Protein AF-A0A6A4ASX9-F1 (afdb_monomer)

pLDDT: mean 72.38, std 12.42, range [39.69, 91.0]

Nearest PDB structures (foldseek):
  1fjl-assembly2_C-2  TM=5.199E-01  e=7.101E+00  Drosophila melanogaster

Organism: NCBI:txid129364

Solvent-accessible surface area (backbone 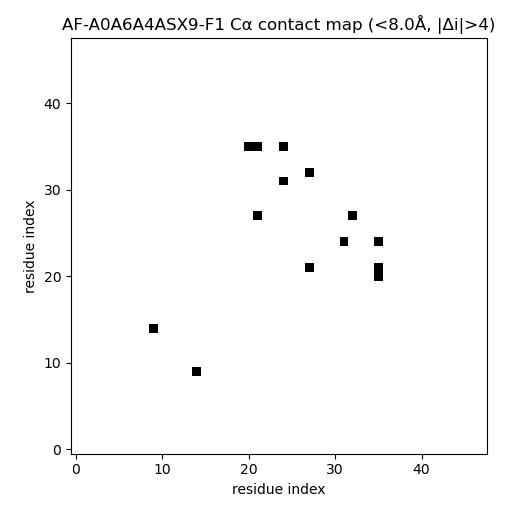atoms only — not comparable to full-atom values): 3215 Å² total; per-residue (Å²): 134,84,78,74,95,69,78,81,85,72,47,72,68,54,50,53,54,50,50,56,54,54,65,71,44,62,82,72,48,91,67,42,61,58,52,49,53,50,54,58,57,70,73,49,78,92,74,132

Structure (mmCIF, N/CA/C/O backbone):
data_AF-A0A6A4ASX9-F1
#
_entry.id   AF-A0A6A4ASX9-F1
#
loop_
_atom_site.group_PDB
_atom_site.id
_atom_site.type_symbol
_atom_site.label_atom_id
_atom_site.label_alt_id
_atom_site.label_comp_id
_atom_site.label_asym_id
_atom_site.label_entity_id
_atom_site.label_seq_id
_atom_site.pdbx_PDB_ins_code
_atom_site.Cartn_x
_atom_site.Cartn_y
_atom_site.Cartn_z
_atom_site.occupancy
_atom_site.B_iso_or_equiv
_atom_site.auth_seq_id
_atom_site.auth_comp_id
_atom_site.auth_asym_id
_atom_site.auth_atom_id
_atom_site.pdbx_PDB_model_num
ATOM 1 N N . MET A 1 1 ? 27.553 0.185 5.534 1.00 39.69 1 MET A N 1
ATOM 2 C CA . MET A 1 1 ? 27.192 0.815 4.245 1.00 39.69 1 MET A CA 1
ATOM 3 C C . MET A 1 1 ? 25.678 0.818 4.130 1.00 39.69 1 MET A C 1
ATOM 5 O O . MET A 1 1 ? 25.089 -0.225 3.871 1.00 39.69 1 MET A O 1
ATOM 9 N N . GLY A 1 2 ? 25.051 1.952 4.456 1.00 47.50 2 GLY A N 1
ATOM 10 C CA . GLY A 1 2 ? 23.606 2.133 4.333 1.00 47.50 2 GLY A CA 1
ATOM 11 C C . GLY A 1 2 ? 23.237 2.188 2.858 1.00 47.50 2 GLY A C 1
ATOM 12 O O . GLY A 1 2 ? 23.843 2.937 2.101 1.00 47.50 2 GLY A O 1
ATOM 13 N N . LYS A 1 3 ? 22.312 1.332 2.435 1.00 48.72 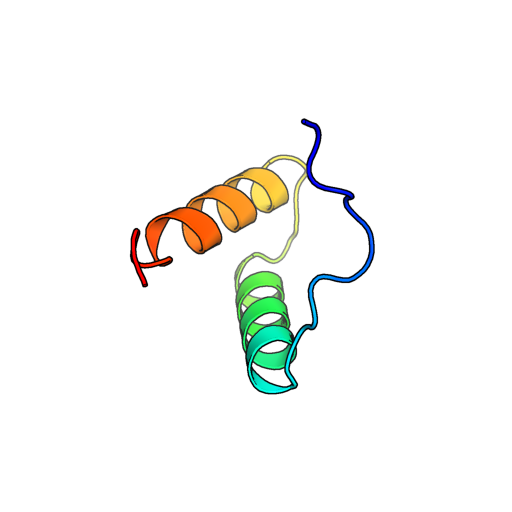3 LYS A N 1
ATOM 14 C CA . LYS A 1 3 ? 21.806 1.322 1.066 1.00 48.72 3 LYS A CA 1
ATOM 15 C C . LYS A 1 3 ? 20.929 2.559 0.916 1.00 48.72 3 LYS A C 1
ATOM 17 O O . LYS A 1 3 ? 19.942 2.688 1.632 1.00 48.72 3 LYS A O 1
ATOM 22 N N . ASN A 1 4 ? 21.332 3.474 0.047 1.00 50.19 4 ASN A N 1
ATOM 23 C CA . ASN A 1 4 ? 20.636 4.728 -0.202 1.00 50.19 4 ASN A CA 1
ATOM 24 C C . ASN A 1 4 ? 19.188 4.422 -0.629 1.00 50.19 4 ASN A C 1
ATOM 26 O O . ASN A 1 4 ? 18.968 3.875 -1.707 1.00 50.19 4 ASN A O 1
ATOM 30 N N . SER A 1 5 ? 18.213 4.757 0.223 1.00 56.72 5 SER A N 1
ATOM 31 C CA . SER A 1 5 ? 16.765 4.639 -0.026 1.00 56.72 5 SER A CA 1
ATOM 32 C C . SER A 1 5 ? 16.264 5.673 -1.043 1.00 56.72 5 SER A C 1
ATOM 34 O O . SER A 1 5 ? 15.288 6.376 -0.803 1.00 56.72 5 SER A O 1
ATOM 36 N N . GLY A 1 6 ? 16.953 5.810 -2.172 1.00 61.56 6 GLY A N 1
ATOM 37 C CA . GLY A 1 6 ? 16.594 6.728 -3.243 1.00 61.56 6 GLY A CA 1
ATOM 38 C C . GLY A 1 6 ? 16.731 6.008 -4.571 1.00 61.56 6 GLY A C 1
ATOM 39 O O . GLY A 1 6 ? 17.843 5.698 -4.980 1.00 61.56 6 GLY A O 1
ATOM 40 N N . SER A 1 7 ? 15.596 5.756 -5.222 1.00 58.59 7 SER A N 1
ATOM 41 C CA . SER A 1 7 ? 15.456 5.061 -6.508 1.00 58.59 7 SER A CA 1
ATOM 42 C C . SER A 1 7 ? 15.571 3.535 -6.448 1.00 58.59 7 SER A C 1
ATOM 44 O O . SER A 1 7 ? 16.484 2.922 -7.000 1.00 58.59 7 SER A O 1
ATOM 46 N N . THR A 1 8 ? 14.576 2.882 -5.842 1.00 61.44 8 THR A N 1
ATOM 47 C CA . THR A 1 8 ? 14.222 1.533 -6.311 1.00 61.44 8 THR A CA 1
ATOM 48 C C . THR A 1 8 ? 13.589 1.738 -7.687 1.00 61.44 8 THR A C 1
ATOM 50 O O . THR A 1 8 ? 12.545 2.376 -7.769 1.00 61.44 8 THR A O 1
ATOM 53 N N . ASN A 1 9 ? 14.264 1.328 -8.766 1.00 70.94 9 ASN A N 1
ATOM 54 C CA . ASN A 1 9 ? 13.727 1.423 -10.127 1.00 70.94 9 ASN A CA 1
ATOM 55 C C . ASN A 1 9 ? 12.499 0.508 -10.233 1.00 70.94 9 ASN A C 1
ATOM 57 O O . ASN A 1 9 ? 12.633 -0.655 -10.606 1.00 70.94 9 ASN A O 1
ATOM 61 N N . TYR A 1 10 ? 11.331 1.004 -9.830 1.00 76.81 10 TYR A N 1
ATOM 62 C CA . TYR A 1 10 ? 10.079 0.274 -9.947 1.00 76.81 10 TYR A CA 1
ATOM 63 C C . TYR A 1 10 ? 9.706 0.194 -11.420 1.00 76.81 10 TYR A C 1
ATOM 65 O O . TYR A 1 10 ? 9.554 1.211 -12.098 1.00 76.81 10 TYR A O 1
ATOM 73 N N . THR A 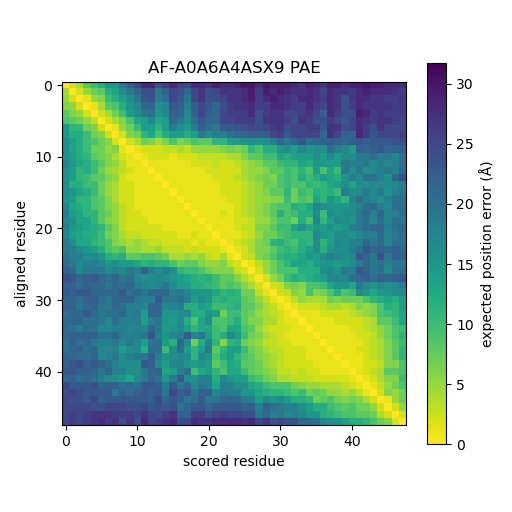1 11 ? 9.591 -1.028 -11.918 1.00 86.38 11 THR A N 1
ATOM 74 C CA . THR A 1 11 ? 9.023 -1.281 -13.237 1.00 86.38 11 THR A CA 1
ATOM 75 C C . THR A 1 11 ? 7.505 -1.102 -13.185 1.00 86.38 11 THR A C 1
ATOM 77 O O . THR A 1 11 ? 6.907 -1.112 -12.109 1.00 86.38 11 THR A O 1
ATOM 80 N N . MET A 1 12 ? 6.851 -0.979 -14.345 1.00 85.69 12 MET A N 1
ATOM 81 C CA . MET A 1 12 ? 5.383 -0.894 -14.403 1.00 85.69 12 MET A CA 1
ATOM 82 C C . MET A 1 12 ? 4.716 -2.117 -13.752 1.00 85.69 12 MET A C 1
ATOM 84 O O . MET A 1 12 ? 3.738 -1.985 -13.029 1.00 85.69 12 MET A O 1
ATOM 88 N N . PHE A 1 13 ? 5.329 -3.292 -13.914 1.00 85.75 13 PHE A N 1
ATOM 89 C CA . PHE A 1 13 ? 4.896 -4.523 -13.261 1.00 85.75 13 PHE A CA 1
ATOM 90 C C . PHE A 1 13 ? 4.974 -4.441 -11.728 1.00 85.75 13 PHE A C 1
ATOM 92 O O . PHE A 1 13 ? 4.075 -4.917 -11.034 1.00 85.75 13 PHE A O 1
ATOM 99 N N . ASP A 1 14 ? 6.028 -3.825 -11.183 1.00 83.56 14 ASP A N 1
ATOM 100 C CA . ASP A 1 14 ? 6.157 -3.645 -9.733 1.00 83.56 14 ASP A CA 1
ATOM 101 C C . ASP A 1 14 ? 5.081 -2.699 -9.190 1.00 83.56 14 ASP A C 1
ATOM 103 O O . ASP A 1 14 ? 4.536 -2.939 -8.112 1.00 83.56 14 ASP A O 1
ATOM 107 N N . ILE A 1 15 ? 4.754 -1.649 -9.949 1.00 86.44 15 ILE A N 1
ATOM 108 C CA . ILE A 1 15 ? 3.703 -0.687 -9.603 1.00 86.44 15 ILE A CA 1
ATOM 109 C C . ILE A 1 15 ? 2.333 -1.375 -9.603 1.00 86.44 15 ILE A C 1
ATOM 111 O O . ILE A 1 15 ? 1.620 -1.289 -8.603 1.00 86.44 15 ILE A O 1
ATOM 115 N N . ASP A 1 16 ? 1.996 -2.115 -10.661 1.00 91.00 16 ASP A N 1
ATOM 116 C CA . ASP A 1 16 ? 0.719 -2.835 -10.770 1.00 91.00 16 ASP A CA 1
ATOM 117 C C . ASP A 1 16 ? 0.547 -3.851 -9.634 1.00 91.00 16 ASP A C 1
ATOM 119 O O . ASP A 1 16 ? -0.515 -3.955 -9.015 1.00 91.00 16 ASP A O 1
ATOM 123 N N . ARG A 1 17 ? 1.622 -4.569 -9.293 1.00 86.62 17 ARG A N 1
ATOM 124 C CA . ARG A 1 17 ? 1.611 -5.531 -8.189 1.00 86.62 17 ARG A CA 1
ATOM 125 C C . ARG A 1 17 ? 1.416 -4.856 -6.832 1.00 86.62 17 ARG A C 1
ATOM 127 O O . ARG A 1 17 ? 0.702 -5.398 -5.990 1.00 86.62 17 ARG A O 1
ATOM 134 N N . LEU A 1 18 ? 2.044 -3.703 -6.598 1.00 84.94 18 LEU A N 1
ATOM 135 C CA . LEU A 1 18 ? 1.868 -2.947 -5.356 1.00 84.94 18 LEU A CA 1
ATOM 136 C 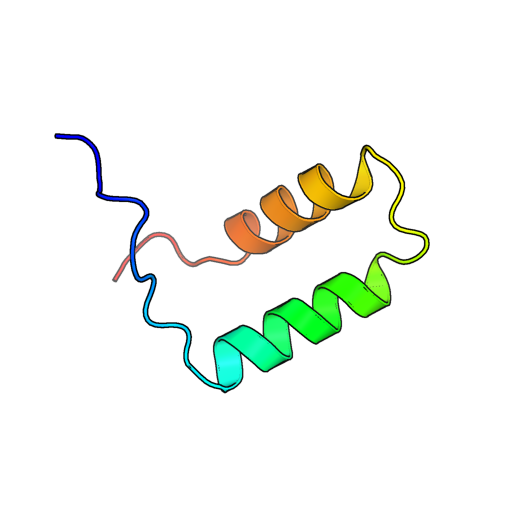C . LEU A 1 18 ? 0.437 -2.417 -5.226 1.00 84.94 18 LEU A C 1
ATOM 138 O O . LEU A 1 18 ? -0.154 -2.558 -4.158 1.00 84.94 18 LEU A O 1
ATOM 142 N N . LEU A 1 19 ? -0.134 -1.874 -6.303 1.00 86.81 19 LEU A N 1
ATOM 143 C CA . LEU A 1 19 ? -1.515 -1.385 -6.314 1.00 86.81 19 LEU A CA 1
ATOM 144 C C . LEU A 1 19 ? -2.514 -2.506 -6.024 1.00 86.81 19 LEU A C 1
ATOM 146 O O . LEU A 1 19 ? -3.360 -2.350 -5.146 1.00 86.81 19 LEU A O 1
ATOM 150 N N . HIS A 1 20 ? -2.352 -3.669 -6.658 1.00 88.06 20 HIS A N 1
ATOM 151 C CA . HIS A 1 20 ? -3.221 -4.820 -6.413 1.00 88.06 20 HIS A CA 1
ATOM 152 C C . HIS A 1 20 ? -3.207 -5.276 -4.944 1.00 88.06 20 HIS A C 1
ATOM 154 O O . HIS A 1 20 ? -4.246 -5.606 -4.374 1.00 88.06 20 HIS A O 1
ATOM 160 N N . LEU A 1 21 ? -2.034 -5.266 -4.302 1.00 83.75 21 LEU A N 1
ATOM 161 C CA . LEU A 1 21 ? -1.903 -5.622 -2.885 1.00 83.75 21 LEU A CA 1
ATOM 162 C C . LEU A 1 21 ? -2.537 -4.576 -1.959 1.00 83.75 21 LEU A C 1
ATOM 164 O O . LEU A 1 21 ? -3.131 -4.937 -0.946 1.00 83.75 21 LEU A O 1
ATOM 168 N N . VAL A 1 22 ? -2.423 -3.291 -2.304 1.00 82.38 22 VAL A N 1
ATOM 169 C CA . VAL A 1 22 ? -3.041 -2.188 -1.554 1.00 82.38 22 VAL A CA 1
ATOM 170 C C . VAL A 1 22 ? -4.568 -2.267 -1.633 1.00 82.38 22 VAL A C 1
ATOM 172 O O . VAL A 1 22 ? -5.234 -2.108 -0.614 1.00 82.38 22 VAL A O 1
ATOM 175 N N . GLU A 1 23 ? -5.123 -2.566 -2.808 1.00 82.94 23 GLU A N 1
ATOM 176 C CA . GLU A 1 23 ? -6.569 -2.723 -3.016 1.00 82.94 23 GLU A CA 1
ATOM 177 C C . GLU A 1 23 ? -7.159 -3.895 -2.219 1.00 82.94 23 GLU A C 1
ATOM 179 O O . GLU A 1 23 ? -8.258 -3.784 -1.677 1.00 82.94 23 GLU A O 1
ATOM 184 N N . GLN A 1 24 ? -6.417 -4.999 -2.091 1.00 77.94 24 GLN A N 1
ATOM 185 C CA . GLN A 1 24 ? -6.827 -6.161 -1.292 1.00 77.94 24 GLN A CA 1
ATOM 186 C C . GLN A 1 24 ? -6.765 -5.927 0.222 1.00 77.94 24 GLN A C 1
ATOM 188 O O . GLN A 1 24 ? -7.402 -6.656 0.980 1.00 77.94 24 GLN A O 1
ATOM 193 N N . ALA A 1 25 ? -6.005 -4.928 0.668 1.00 68.06 25 ALA A N 1
ATOM 194 C CA . ALA A 1 25 ? -5.777 -4.629 2.078 1.00 68.06 25 ALA A CA 1
ATOM 195 C C . ALA A 1 25 ? -6.691 -3.508 2.615 1.00 68.06 25 ALA A C 1
ATOM 197 O O . ALA A 1 25 ? -6.460 -2.980 3.702 1.00 68.06 25 ALA A O 1
ATOM 198 N N . LEU A 1 26 ? -7.733 -3.116 1.870 1.00 71.00 26 LEU A N 1
ATOM 199 C CA . LEU A 1 26 ? -8.683 -2.101 2.323 1.00 71.00 26 LEU A CA 1
ATOM 200 C C . LEU A 1 26 ? -9.754 -2.679 3.274 1.00 71.00 26 LEU A C 1
ATOM 202 O O . LEU A 1 26 ? -10.293 -3.755 3.010 1.00 71.00 26 LEU A O 1
ATOM 206 N N . PRO A 1 27 ? -10.141 -1.938 4.3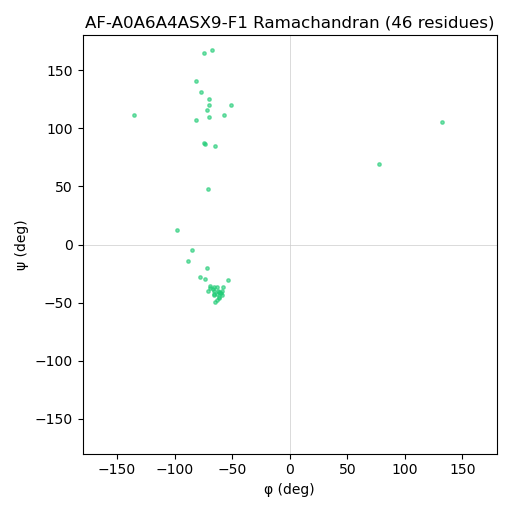35 1.00 65.81 27 PRO A N 1
ATOM 207 C CA . PRO A 1 27 ? -9.641 -0.614 4.707 1.00 65.81 27 PRO A CA 1
ATOM 208 C C . PRO A 1 27 ? -8.261 -0.693 5.378 1.00 65.81 27 PRO A C 1
ATOM 210 O O . PRO A 1 27 ? -8.063 -1.451 6.323 1.00 65.81 27 PRO A O 1
ATOM 213 N N . LEU A 1 28 ? -7.323 0.139 4.916 1.00 63.66 28 LEU A N 1
ATOM 214 C CA . LEU A 1 28 ? -5.946 0.170 5.414 1.00 63.66 28 LEU A CA 1
ATOM 215 C C . LEU A 1 28 ? -5.919 0.813 6.806 1.00 63.66 28 LEU A C 1
ATOM 217 O O . LEU A 1 28 ? -5.746 2.024 6.961 1.00 63.66 28 LEU A O 1
ATOM 221 N N . GLY A 1 29 ? -6.137 -0.012 7.828 1.00 66.62 29 GLY A N 1
ATOM 222 C CA . GL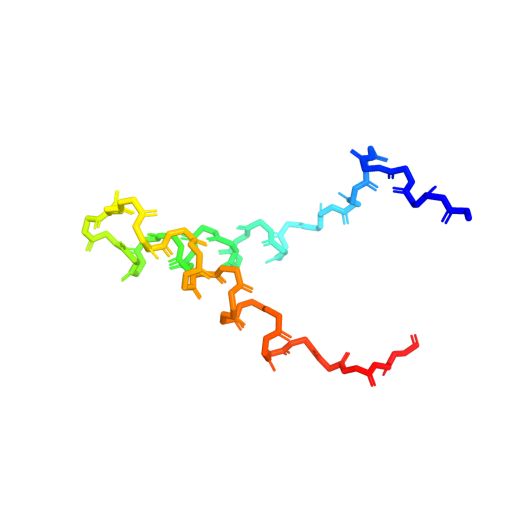Y A 1 29 ? -5.833 0.318 9.213 1.00 66.62 29 GLY A CA 1
ATOM 223 C C . GLY A 1 29 ? -4.322 0.431 9.435 1.00 66.62 29 GLY A C 1
ATOM 224 O O . GLY A 1 29 ? -3.514 0.023 8.601 1.00 66.62 29 GLY A O 1
ATOM 225 N N . ARG A 1 30 ? -3.925 0.986 10.584 1.00 63.72 30 ARG A N 1
ATOM 226 C CA . ARG A 1 30 ? -2.514 1.230 10.945 1.00 63.72 30 ARG A CA 1
ATOM 227 C C . ARG A 1 30 ? -1.632 -0.029 10.836 1.00 63.72 30 ARG A C 1
ATOM 229 O O . ARG A 1 30 ? -0.468 0.097 10.472 1.00 63.72 30 ARG A O 1
ATOM 236 N N . ASP A 1 31 ? -2.206 -1.206 11.068 1.00 74.44 31 ASP A N 1
ATOM 237 C CA . ASP A 1 31 ? -1.500 -2.495 11.089 1.00 74.44 31 ASP A CA 1
ATOM 238 C C . ASP A 1 31 ? -1.414 -3.170 9.703 1.00 74.44 31 ASP A C 1
ATOM 240 O O . ASP A 1 31 ? -0.616 -4.087 9.486 1.00 74.44 31 ASP A O 1
ATOM 244 N N . GLU A 1 32 ? -2.203 -2.709 8.728 1.00 73.38 32 GLU A N 1
ATOM 245 C CA . GLU A 1 32 ? -2.321 -3.370 7.423 1.00 73.38 32 GLU A CA 1
ATOM 246 C C . GLU A 1 32 ? -1.126 -3.059 6.504 1.00 73.38 32 GLU A C 1
ATOM 248 O O . GLU A 1 32 ? -0.707 -3.901 5.710 1.00 73.38 32 GLU A O 1
ATOM 253 N N . TRP A 1 33 ? -0.492 -1.894 6.677 1.00 72.31 33 TRP A N 1
ATOM 254 C CA . TRP A 1 33 ? 0.750 -1.543 5.976 1.00 72.31 33 TRP A CA 1
ATOM 255 C C . TRP A 1 33 ? 1.932 -2.430 6.385 1.00 72.31 33 TRP A C 1
ATOM 257 O O . TRP A 1 33 ? 2.754 -2.797 5.542 1.00 72.31 33 TRP A O 1
ATOM 267 N N . GLU A 1 34 ? 2.008 -2.813 7.662 1.00 78.31 34 GLU A N 1
ATOM 268 C CA . GLU A 1 34 ? 3.053 -3.710 8.161 1.00 78.31 34 GLU A CA 1
ATOM 269 C C . GLU A 1 34 ? 2.835 -5.140 7.647 1.00 78.31 34 GLU A C 1
ATOM 271 O O . GLU A 1 34 ? 3.773 -5.778 7.163 1.00 78.31 34 GLU A O 1
ATOM 276 N N . ARG A 1 35 ? 1.579 -5.608 7.611 1.00 79.75 35 ARG A N 1
ATOM 277 C CA . ARG A 1 35 ? 1.218 -6.879 6.961 1.00 79.75 35 ARG A CA 1
ATOM 278 C C . ARG A 1 35 ? 1.546 -6.896 5.472 1.00 79.75 35 ARG A C 1
ATOM 280 O O . ARG A 1 35 ? 2.082 -7.890 4.985 1.00 79.75 35 ARG A O 1
ATOM 287 N N . LEU A 1 36 ? 1.278 -5.808 4.751 1.00 78.06 36 LEU A N 1
ATOM 288 C CA . LEU A 1 36 ? 1.598 -5.701 3.326 1.00 78.06 36 LEU A CA 1
ATOM 289 C C . LEU A 1 36 ? 3.111 -5.784 3.089 1.00 78.06 36 LEU A C 1
ATOM 291 O O . LEU A 1 36 ? 3.560 -6.524 2.209 1.00 78.06 36 LEU A O 1
ATOM 295 N N . ALA A 1 37 ? 3.908 -5.104 3.918 1.00 78.25 37 ALA A N 1
ATOM 296 C CA . ALA A 1 37 ? 5.363 -5.200 3.873 1.00 78.25 37 ALA A CA 1
ATOM 297 C C . ALA A 1 37 ? 5.860 -6.631 4.157 1.00 78.25 37 ALA A C 1
ATOM 299 O O . ALA A 1 37 ? 6.770 -7.113 3.476 1.00 78.25 37 ALA A O 1
ATOM 30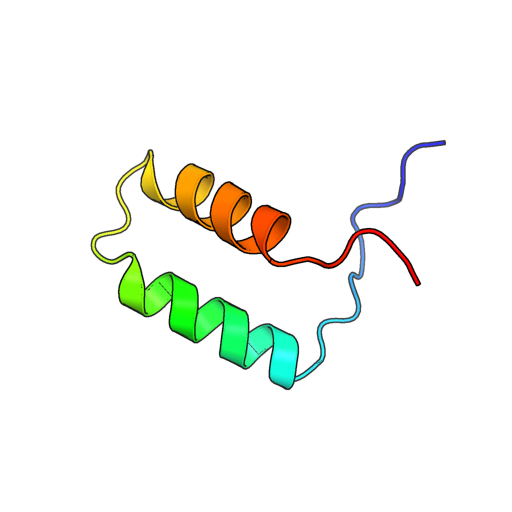0 N N . VAL A 1 38 ? 5.259 -7.340 5.118 1.00 80.88 38 VAL A N 1
ATOM 301 C CA . VAL A 1 38 ? 5.582 -8.748 5.412 1.00 80.88 38 VAL A CA 1
ATOM 302 C C . VAL A 1 38 ? 5.257 -9.650 4.218 1.00 80.88 38 VAL A C 1
ATOM 304 O O . VAL A 1 38 ? 6.120 -10.415 3.787 1.00 80.88 38 VAL A O 1
ATOM 307 N N . THR A 1 39 ? 4.070 -9.519 3.624 1.00 79.00 39 THR A N 1
ATOM 308 C CA . THR A 1 39 ? 3.637 -10.302 2.453 1.00 79.00 39 THR A CA 1
ATOM 309 C C . THR A 1 39 ? 4.536 -10.074 1.239 1.00 79.00 39 THR A C 1
ATOM 311 O O . THR A 1 39 ? 4.984 -11.029 0.597 1.00 79.00 39 THR A O 1
ATOM 314 N N . TYR A 1 40 ? 4.857 -8.813 0.943 1.00 76.00 40 TYR A N 1
ATOM 315 C CA . TYR A 1 40 ? 5.755 -8.462 -0.153 1.00 76.00 40 TYR A CA 1
ATOM 316 C C . TYR A 1 40 ? 7.143 -9.097 0.021 1.00 76.00 40 TYR A C 1
ATOM 318 O O . TYR A 1 40 ? 7.698 -9.666 -0.922 1.00 76.00 40 TYR A O 1
ATOM 326 N N . ASN A 1 41 ? 7.687 -9.054 1.240 1.00 78.25 41 ASN A N 1
ATOM 327 C CA . ASN A 1 41 ? 8.998 -9.622 1.546 1.00 78.25 41 ASN A CA 1
ATOM 328 C C . ASN A 1 41 ? 8.999 -11.159 1.604 1.00 78.25 41 ASN A C 1
ATOM 330 O O . ASN A 1 41 ? 10.019 -11.764 1.280 1.00 78.25 41 ASN A O 1
ATOM 334 N N . ALA A 1 42 ? 7.884 -11.795 1.9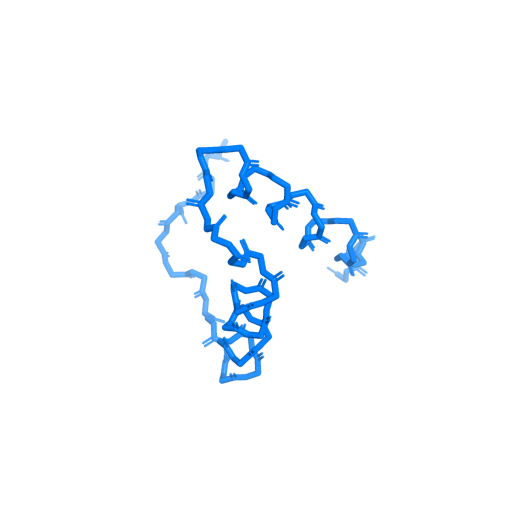74 1.00 78.81 42 ALA A N 1
ATOM 335 C CA . ALA A 1 42 ? 7.754 -13.253 2.022 1.00 78.81 42 ALA A CA 1
ATOM 336 C C . ALA A 1 42 ? 7.759 -13.898 0.625 1.00 78.81 42 ALA A C 1
ATOM 338 O O . ALA A 1 42 ? 8.330 -14.969 0.442 1.00 78.81 42 ALA A O 1
ATOM 339 N N . GLY A 1 43 ? 7.163 -13.233 -0.372 1.00 70.75 43 GLY A N 1
ATOM 340 C CA . GLY A 1 43 ? 7.139 -13.705 -1.762 1.00 70.75 43 GLY A CA 1
ATOM 341 C C . GLY A 1 43 ? 8.375 -13.331 -2.585 1.00 70.75 43 GLY A C 1
ATOM 342 O O . GLY A 1 43 ? 8.481 -13.717 -3.749 1.00 70.75 43 GLY A O 1
ATOM 343 N N . ARG A 1 44 ? 9.306 -12.552 -2.025 1.00 73.44 44 ARG A N 1
ATOM 344 C CA . ARG A 1 44 ? 10.536 -12.160 -2.713 1.00 73.44 44 ARG A CA 1
ATOM 345 C C . ARG A 1 44 ? 11.544 -13.300 -2.592 1.00 73.44 44 ARG A C 1
ATOM 347 O O . ARG A 1 44 ? 12.101 -13.515 -1.518 1.00 73.44 44 ARG A O 1
ATOM 354 N N . ALA A 1 45 ? 11.786 -14.022 -3.689 1.00 63.59 45 ALA A N 1
ATOM 355 C CA . ALA A 1 45 ? 12.834 -15.037 -3.741 1.00 63.59 45 ALA A CA 1
ATOM 356 C C . ALA A 1 45 ? 14.155 -14.432 -3.234 1.00 63.59 45 ALA A C 1
ATOM 358 O O . ALA A 1 45 ? 14.644 -13.425 -3.755 1.00 63.59 45 ALA A O 1
ATOM 359 N N . ARG A 1 46 ? 14.702 -15.011 -2.161 1.00 67.81 46 ARG A N 1
ATOM 360 C CA . ARG A 1 46 ? 16.007 -14.621 -1.627 1.00 67.81 46 ARG A CA 1
ATOM 361 C C . ARG A 1 46 ? 17.084 -15.172 -2.556 1.00 67.81 46 ARG A C 1
ATOM 363 O O . ARG A 1 46 ? 17.580 -16.266 -2.326 1.00 67.81 46 ARG A O 1
ATOM 370 N N . GLY A 1 47 ? 17.429 -14.409 -3.586 1.00 62.75 47 GLY A N 1
ATOM 371 C CA . GLY A 1 47 ? 18.604 -14.674 -4.412 1.00 62.75 47 GLY A CA 1
ATOM 372 C C . GLY A 1 47 ? 18.326 -14.626 -5.908 1.00 62.75 47 GLY A C 1
ATOM 373 O O . GLY A 1 47 ? 17.773 -15.566 -6.471 1.00 62.75 47 GLY A O 1
ATOM 374 N N . ALA A 1 48 ? 18.779 -13.536 -6.520 1.00 45.00 48 ALA A N 1
ATOM 375 C CA . ALA A 1 48 ? 19.563 -13.548 -7.748 1.00 45.00 48 ALA A CA 1
ATOM 376 C C . ALA A 1 48 ? 20.786 -12.658 -7.485 1.00 45.00 48 ALA A C 1
ATOM 378 O O . ALA A 1 48 ? 20.601 -11.634 -6.778 1.00 45.00 48 ALA A O 1
#

Mean predicted aligned error: 13.02 Å

Foldseek 3Di:
DDDPPPDPP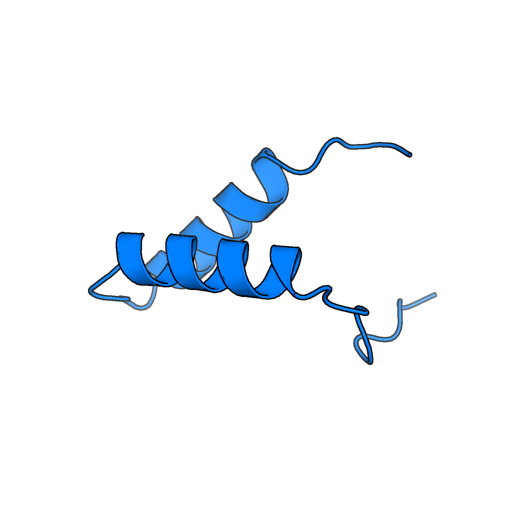QDPVNVVVLVVQVVVQPPDDPCSVVVSVVVVVVPDPPDD

Secondary structure (DSSP, 8-state):
-----S-----HHHHHHHHHHHHHT-S--TTHHHHHHHHHHHTS-S--

Sequence (48 aa):
MGKNSGSTNYTMFDIDRLLHLVEQALPLGRDEWERLAVTYNAGRARGA

Radius of gyration: 12.59 Å; Cα contacts (8 Å, |Δi|>4): 7; chains: 1; bounding box: 37×22×26 Å